Protein AF-A0A963NFA1-F1 (afdb_monomer)

Sequence (67 aa):
NDPEKPMVTSGIRVGTPAMTTRGFKDEEARLTANLLADVLDNPRDEAHIAAVRAKVNALTARFPVYG

Nearest PDB structures (foldseek):
  7ahi-assembly1_2D  TM=5.235E-01  e=1.820E+00  Salmonella enterica subsp. enterica serovar Typhimurium str. LT2
  7ah9-assembly1_3M  TM=4.721E-01  e=4.413E+00  Salmonella enterica subsp. enterica serovar Typhimurium str. LT2
  7ah9-assembly1_2L  TM=4.735E-01  e=5.058E+00  Salmonella enterica subsp. enterica serovar Typhimurium str. LT2
  8axk-assembly1_q  TM=4.830E-01  e=8.724E+00  Shigella flexneri

Foldseek 3Di:
DPPDDPVDDPDDDDDCPQVVLLPDDPVVVVVVVVLVVQCVVPVPPPVSVVVSVVVVVVSVVVRDNPD

Solvent-accessible surface area (backbone atoms only — not comparable to full-atom values): 4261 Å² total; per-residue (Å²): 131,80,90,59,52,94,90,48,67,96,72,85,90,86,80,61,68,70,52,45,74,31,65,49,50,73,67,55,50,52,52,49,52,50,54,49,48,60,38,70,78,43,76,81,42,65,70,59,50,52,52,47,50,51,54,50,50,61,55,46,69,77,37,55,83,76,129

Mean predicted aligned error: 4.01 Å

Secondary structure (DSSP, 8-state):
---S-TTS-S------HHHHHTT--HHHHHHHHHHHHHHHHSTT-HHHHHHHHHHHHHHHHTS-S--

pLDDT: mean 93.88, std 8.39, range [60.16, 98.5]

Radius of gyration: 14.57 Å; Cα contacts (8 Å, |Δi|>4): 24; chains: 1; bounding box: 46×24×28 Å

Structure (mmCIF, N/CA/C/O backbone):
data_AF-A0A963NFA1-F1
#
_entry.id   AF-A0A963NFA1-F1
#
loop_
_atom_site.group_PDB
_atom_site.id
_atom_site.type_symbol
_atom_site.label_atom_id
_atom_site.label_alt_id
_atom_site.label_comp_id
_atom_site.label_asym_id
_atom_site.label_entity_id
_atom_site.label_seq_id
_atom_site.pdbx_PDB_ins_code
_atom_site.Cartn_x
_atom_site.Cartn_y
_atom_site.Cartn_z
_atom_site.occupancy
_atom_site.B_iso_or_equiv
_atom_site.auth_seq_id
_atom_site.auth_comp_id
_atom_site.auth_asym_id
_atom_site.auth_atom_id
_atom_site.pdbx_PDB_model_num
ATOM 1 N N . ASN A 1 1 ? 27.133 7.338 -1.899 1.00 60.16 1 ASN A N 1
ATOM 2 C CA . ASN A 1 1 ? 26.618 8.475 -2.683 1.00 60.16 1 ASN A CA 1
ATOM 3 C C . ASN A 1 1 ? 25.583 7.951 -3.642 1.00 60.16 1 ASN A C 1
ATOM 5 O O . ASN A 1 1 ? 25.903 7.041 -4.393 1.00 60.16 1 ASN A O 1
ATOM 9 N N . ASP A 1 2 ? 24.364 8.469 -3.537 1.00 67.12 2 ASP A N 1
ATOM 10 C CA . ASP A 1 2 ? 23.301 8.227 -4.510 1.00 67.12 2 ASP A CA 1
ATOM 11 C C . ASP A 1 2 ? 23.700 8.925 -5.824 1.00 67.12 2 ASP A C 1
ATOM 13 O O . ASP A 1 2 ? 23.978 10.127 -5.785 1.00 67.12 2 ASP A O 1
ATOM 17 N N . PRO A 1 3 ? 23.864 8.195 -6.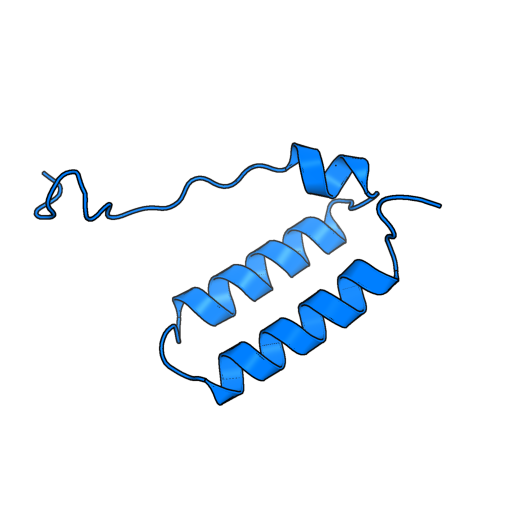942 1.00 79.38 3 PRO A N 1
ATOM 18 C CA . PRO A 1 3 ? 24.292 8.785 -8.209 1.00 79.38 3 PRO A CA 1
ATOM 19 C C . PRO A 1 3 ? 23.197 9.628 -8.878 1.00 79.38 3 PRO A C 1
ATOM 21 O O . PRO A 1 3 ? 23.490 10.345 -9.837 1.00 79.38 3 PRO A O 1
ATOM 24 N N . GLU A 1 4 ? 21.954 9.550 -8.400 1.00 82.31 4 GLU A N 1
ATOM 25 C CA . GLU A 1 4 ? 20.820 10.218 -9.022 1.00 82.31 4 GLU A CA 1
ATOM 26 C C . GLU A 1 4 ? 20.674 11.695 -8.618 1.00 82.31 4 GLU A C 1
ATOM 28 O O . GLU A 1 4 ? 21.167 12.172 -7.591 1.00 82.31 4 GLU A O 1
ATOM 33 N N . LYS A 1 5 ? 20.000 12.468 -9.477 1.00 81.06 5 LYS A N 1
ATOM 34 C CA . LYS A 1 5 ? 19.761 13.904 -9.251 1.00 81.06 5 LYS A CA 1
ATOM 35 C C . LYS A 1 5 ? 18.821 14.102 -8.055 1.00 81.06 5 LYS A C 1
ATOM 37 O O . LYS A 1 5 ? 17.921 13.299 -7.881 1.00 81.06 5 LYS A O 1
ATO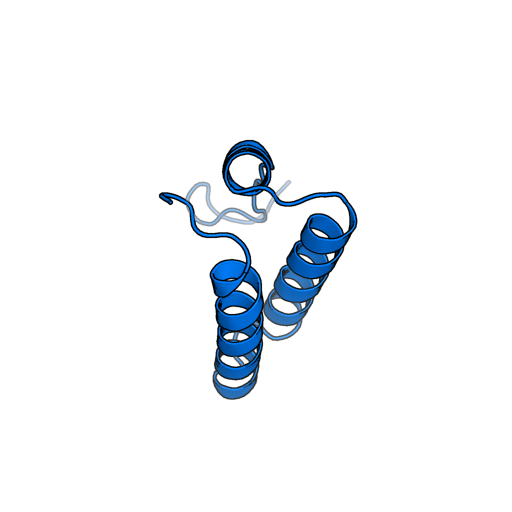M 42 N N . PRO A 1 6 ? 18.861 15.237 -7.331 1.00 79.25 6 PRO A N 1
ATOM 43 C CA . PRO A 1 6 ? 17.916 15.499 -6.233 1.00 79.25 6 PRO A CA 1
ATOM 44 C C . PRO A 1 6 ? 16.428 15.367 -6.610 1.00 79.25 6 PRO A C 1
ATOM 46 O O . PRO A 1 6 ? 15.597 15.069 -5.760 1.00 79.25 6 PRO A O 1
ATOM 49 N N . MET A 1 7 ? 16.098 15.582 -7.889 1.00 85.00 7 MET A N 1
ATOM 50 C CA . MET A 1 7 ? 14.741 15.453 -8.436 1.00 85.00 7 MET A CA 1
ATOM 51 C C . MET A 1 7 ? 14.402 14.035 -8.936 1.00 85.00 7 MET A C 1
ATOM 53 O O . MET A 1 7 ? 13.259 13.780 -9.301 1.00 85.00 7 MET A O 1
ATOM 57 N N . VAL A 1 8 ? 15.380 13.129 -8.977 1.00 82.12 8 VAL A N 1
ATOM 58 C CA . VAL A 1 8 ? 15.238 11.704 -9.293 1.00 82.12 8 VAL A CA 1
ATOM 59 C C . VAL A 1 8 ? 15.696 10.949 -8.051 1.00 82.12 8 VAL A C 1
ATOM 61 O O . VAL A 1 8 ? 16.869 10.684 -7.848 1.00 82.12 8 VAL A O 1
ATOM 64 N N . THR A 1 9 ? 14.772 10.697 -7.136 1.00 85.31 9 THR A N 1
ATOM 65 C CA . THR A 1 9 ? 15.102 10.058 -5.860 1.00 85.31 9 THR A CA 1
ATOM 66 C C . THR A 1 9 ? 15.292 8.553 -6.036 1.00 85.31 9 THR A C 1
ATOM 68 O O . THR A 1 9 ? 14.476 7.922 -6.706 1.00 85.31 9 THR A O 1
ATOM 71 N N . SER A 1 10 ? 16.249 7.948 -5.334 1.00 89.38 10 SER A N 1
ATOM 72 C CA . SER A 1 10 ? 16.454 6.487 -5.340 1.00 89.38 10 SER A CA 1
ATOM 73 C C . SER A 1 10 ? 15.622 5.722 -4.299 1.00 89.38 10 SER A C 1
ATOM 75 O O . SER A 1 10 ? 15.941 4.585 -3.955 1.00 89.38 10 SER A O 1
ATOM 77 N N . GLY A 1 11 ? 14.555 6.320 -3.756 1.00 90.81 11 GLY A N 1
ATOM 78 C CA . GLY A 1 11 ? 13.736 5.673 -2.731 1.00 90.81 11 GLY A CA 1
ATOM 79 C C . GLY A 1 11 ? 12.350 6.280 -2.541 1.00 90.81 11 GLY A C 1
ATOM 80 O O . GLY A 1 11 ? 12.069 7.393 -2.980 1.00 90.81 11 GLY A O 1
ATOM 81 N N . ILE A 1 12 ? 11.491 5.531 -1.84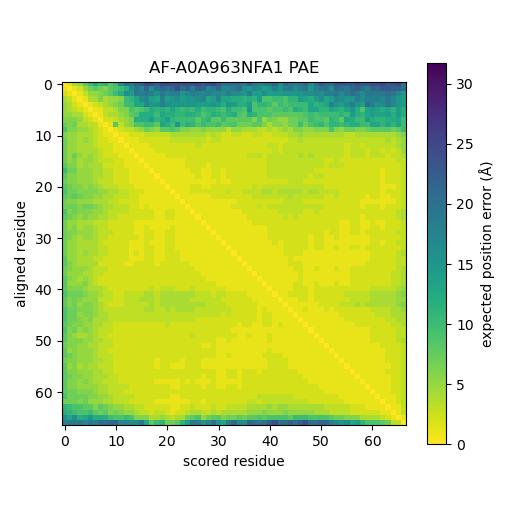5 1.00 94.44 12 ILE A N 1
ATOM 82 C CA . ILE A 1 12 ? 10.123 5.928 -1.496 1.00 94.44 12 ILE A CA 1
ATOM 83 C C . ILE A 1 12 ? 9.932 5.925 0.023 1.00 94.44 12 ILE A C 1
ATOM 85 O O . ILE A 1 12 ? 10.486 5.087 0.734 1.00 94.44 12 ILE A O 1
ATOM 89 N N . ARG A 1 13 ? 9.119 6.854 0.535 1.00 95.94 13 ARG A N 1
ATOM 90 C CA . ARG A 1 13 ? 8.718 6.897 1.948 1.00 95.94 13 ARG A CA 1
ATOM 91 C C . ARG A 1 13 ? 7.286 6.394 2.085 1.00 95.94 13 ARG A C 1
ATOM 93 O O . ARG A 1 13 ? 6.384 6.930 1.451 1.00 95.94 13 ARG A O 1
ATOM 100 N N . VAL A 1 14 ? 7.077 5.407 2.952 1.00 96.44 14 VAL A N 1
ATOM 101 C CA . VAL A 1 14 ? 5.765 4.789 3.197 1.00 96.44 14 VAL A CA 1
ATOM 102 C C . VAL A 1 14 ? 5.286 5.125 4.611 1.00 96.44 14 VAL A C 1
ATOM 104 O O . VAL A 1 14 ? 6.087 5.186 5.543 1.00 96.44 14 VAL A O 1
ATOM 107 N N . GLY A 1 15 ? 3.981 5.363 4.774 1.00 96.81 15 GLY A N 1
ATOM 108 C CA . GLY A 1 15 ? 3.356 5.671 6.060 1.00 96.81 15 GLY A CA 1
ATOM 109 C C . GLY A 1 15 ? 2.033 4.931 6.251 1.00 96.81 15 GLY A C 1
ATOM 110 O O . GLY A 1 15 ? 1.243 4.799 5.321 1.00 96.81 15 GLY A O 1
ATOM 111 N N . THR A 1 16 ? 1.786 4.470 7.474 1.00 97.75 16 THR A N 1
ATOM 112 C CA . THR A 1 16 ? 0.593 3.709 7.870 1.00 97.75 16 THR A CA 1
ATOM 113 C C . THR A 1 16 ? -0.646 4.517 8.313 1.00 97.75 16 THR A C 1
ATOM 115 O O . THR A 1 16 ? -1.732 3.940 8.242 1.00 97.75 16 THR A O 1
ATOM 118 N N . PRO A 1 17 ? -0.583 5.815 8.711 1.00 98.19 17 PRO A N 1
ATOM 119 C CA . PRO A 1 17 ? -1.730 6.494 9.329 1.00 98.19 17 PRO A CA 1
ATOM 120 C C . PRO A 1 17 ? -3.035 6.449 8.526 1.00 98.19 17 PRO A C 1
ATOM 122 O O . PRO A 1 17 ? -4.096 6.182 9.082 1.00 98.19 17 PRO A O 1
ATOM 125 N N . ALA A 1 18 ? -2.978 6.672 7.209 1.00 97.06 18 ALA A N 1
ATOM 126 C CA . ALA A 1 18 ? -4.179 6.699 6.374 1.00 97.06 18 ALA A CA 1
ATOM 127 C C . ALA A 1 18 ? -4.848 5.318 6.264 1.00 97.06 18 ALA A C 1
ATOM 129 O O . ALA A 1 18 ? -6.074 5.216 6.321 1.00 97.06 18 ALA A O 1
ATOM 130 N N . MET A 1 19 ? -4.054 4.249 6.136 1.00 97.31 19 MET A N 1
ATOM 131 C CA . MET A 1 19 ? -4.599 2.895 6.032 1.00 97.31 19 MET A CA 1
ATOM 132 C C . MET A 1 19 ? -5.150 2.391 7.373 1.00 97.31 19 MET A C 1
ATOM 134 O O . MET A 1 19 ? -6.182 1.725 7.400 1.00 97.31 19 MET A O 1
ATOM 138 N N . THR A 1 20 ? -4.540 2.770 8.499 1.00 97.25 20 THR A N 1
ATOM 139 C CA . THR A 1 20 ? -5.083 2.429 9.821 1.00 97.25 20 THR A CA 1
ATOM 140 C C . THR A 1 20 ? -6.374 3.188 10.122 1.00 97.25 20 THR A C 1
ATOM 142 O O . THR A 1 20 ? -7.296 2.598 10.677 1.00 97.25 20 THR A O 1
ATOM 145 N N . THR A 1 21 ? -6.493 4.455 9.700 1.00 97.31 21 THR A N 1
ATOM 146 C CA . THR A 1 21 ? -7.727 5.251 9.865 1.00 97.31 21 THR A CA 1
ATOM 147 C C . THR A 1 21 ? -8.924 4.623 9.154 1.00 97.31 21 THR A C 1
ATOM 149 O O . THR A 1 21 ? -10.018 4.610 9.704 1.00 97.31 21 THR A O 1
ATOM 152 N N . ARG A 1 22 ? -8.724 4.038 7.965 1.00 96.25 22 ARG A N 1
ATOM 153 C CA . ARG A 1 22 ? -9.785 3.315 7.236 1.00 96.25 22 ARG A CA 1
ATOM 154 C C . ARG A 1 22 ? -10.030 1.883 7.734 1.00 96.25 22 ARG A C 1
ATOM 156 O O . ARG A 1 22 ? -10.817 1.164 7.132 1.00 96.25 22 ARG A O 1
ATOM 163 N N . GLY A 1 23 ? -9.344 1.446 8.791 1.00 96.94 23 GLY A N 1
ATOM 164 C CA . GLY A 1 23 ? -9.600 0.164 9.451 1.00 96.94 23 GLY A CA 1
ATOM 165 C C . GLY A 1 23 ? -8.649 -0.984 9.111 1.00 96.94 23 GLY A C 1
ATOM 166 O O . GLY A 1 23 ? -8.884 -2.085 9.605 1.00 96.94 23 GLY A O 1
ATOM 167 N N . PHE A 1 24 ? -7.574 -0.768 8.341 1.00 98.25 24 PHE A N 1
ATOM 168 C CA . PHE A 1 24 ? -6.588 -1.832 8.099 1.00 98.25 24 PHE A CA 1
ATOM 169 C C . PHE A 1 24 ? -5.894 -2.246 9.399 1.00 98.25 24 PHE A C 1
ATOM 171 O O . PHE A 1 24 ? -5.580 -1.405 10.252 1.00 98.25 24 PHE A O 1
ATOM 178 N N . LYS A 1 25 ? -5.619 -3.546 9.515 1.00 98.00 25 LYS A N 1
ATOM 179 C CA . LYS A 1 25 ? -4.817 -4.156 10.576 1.00 98.00 25 LYS A CA 1
ATOM 180 C C . LYS A 1 25 ? -3.579 -4.815 9.964 1.00 98.00 25 LYS A C 1
ATOM 182 O O . LYS A 1 25 ? -3.219 -4.562 8.813 1.00 98.00 25 LYS A O 1
ATOM 187 N N . ASP A 1 26 ? -2.891 -5.625 10.760 1.00 98.06 26 ASP A N 1
ATOM 188 C CA . ASP A 1 26 ? -1.604 -6.218 10.397 1.00 98.06 26 ASP A CA 1
ATOM 189 C C . ASP A 1 26 ? -1.677 -7.065 9.119 1.00 98.06 26 ASP A C 1
ATOM 191 O O . ASP A 1 26 ? -0.745 -7.051 8.315 1.00 98.06 26 ASP A O 1
ATOM 195 N N . GLU A 1 27 ? -2.777 -7.787 8.899 1.00 98.06 27 GLU A N 1
ATOM 196 C CA . GLU A 1 27 ? -2.950 -8.618 7.704 1.00 98.06 27 GLU A CA 1
ATOM 197 C C . GLU A 1 27 ? -3.097 -7.776 6.436 1.00 98.06 27 GLU A C 1
ATOM 199 O O . GLU A 1 27 ? -2.401 -8.022 5.448 1.00 98.06 27 GLU A O 1
ATOM 204 N N . GLU A 1 28 ? -3.929 -6.733 6.462 1.00 98.19 28 GLU A N 1
ATOM 205 C CA . GLU A 1 28 ? -4.087 -5.834 5.318 1.00 98.19 28 GLU A CA 1
ATOM 206 C C . GLU A 1 28 ? -2.821 -5.013 5.057 1.00 98.19 28 GLU A C 1
ATOM 208 O O . GLU A 1 28 ? -2.492 -4.734 3.901 1.00 98.19 28 GLU A O 1
ATOM 213 N N . ALA A 1 29 ? -2.073 -4.661 6.106 1.00 98.19 29 ALA A N 1
ATOM 214 C CA . ALA A 1 29 ? -0.775 -4.009 5.976 1.00 98.19 29 ALA A CA 1
ATOM 215 C C . ALA A 1 29 ? 0.242 -4.912 5.259 1.00 98.19 29 ALA A C 1
ATOM 217 O O . ALA A 1 29 ? 0.897 -4.462 4.317 1.00 98.19 29 ALA A O 1
ATOM 218 N N . ARG A 1 30 ? 0.334 -6.197 5.642 1.00 98.44 30 ARG A N 1
ATOM 219 C CA . ARG A 1 30 ? 1.186 -7.184 4.950 1.00 98.44 30 ARG A CA 1
ATOM 220 C C . ARG A 1 30 ? 0.767 -7.364 3.495 1.00 98.44 30 ARG A C 1
ATOM 222 O O . ARG A 1 30 ? 1.617 -7.344 2.611 1.00 98.44 30 ARG A O 1
ATOM 229 N N . LEU A 1 31 ? -0.535 -7.490 3.235 1.00 98.06 31 LEU A N 1
ATOM 230 C CA . LEU A 1 31 ? -1.049 -7.611 1.871 1.00 98.06 31 LEU A CA 1
ATOM 231 C C . LEU A 1 31 ? -0.688 -6.379 1.031 1.00 98.06 31 LEU A C 1
ATOM 233 O O . LEU A 1 31 ? -0.214 -6.521 -0.090 1.00 98.06 31 LEU A O 1
ATOM 237 N N . THR A 1 32 ? -0.855 -5.179 1.586 1.00 98.12 32 THR A N 1
ATOM 238 C CA . THR A 1 32 ? -0.492 -3.9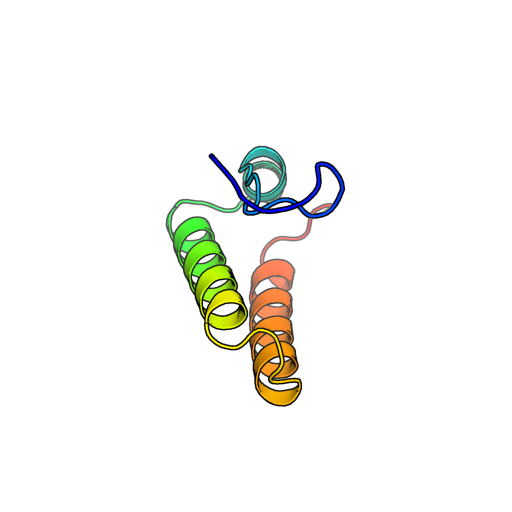25 0.911 1.00 98.12 32 THR A CA 1
ATOM 239 C C . THR A 1 32 ? 1.004 -3.867 0.598 1.00 98.12 32 THR A C 1
ATOM 241 O O . THR A 1 32 ? 1.376 -3.464 -0.502 1.00 98.12 32 THR A O 1
ATOM 244 N N . ALA A 1 33 ? 1.863 -4.309 1.522 1.00 98.06 33 ALA A N 1
ATOM 245 C CA . ALA A 1 33 ? 3.306 -4.376 1.298 1.00 98.06 33 ALA A CA 1
ATOM 246 C C . ALA A 1 33 ? 3.681 -5.356 0.171 1.00 98.06 33 ALA A C 1
ATOM 248 O O . ALA A 1 33 ? 4.514 -5.021 -0.667 1.00 98.06 33 ALA A O 1
ATOM 249 N N . ASN A 1 34 ? 3.026 -6.519 0.096 1.00 98.44 34 ASN A N 1
ATOM 250 C CA . ASN A 1 34 ? 3.242 -7.476 -0.994 1.00 98.44 34 ASN A CA 1
ATOM 251 C C . ASN A 1 34 ? 2.781 -6.912 -2.346 1.00 98.44 34 ASN A C 1
ATOM 253 O O . ASN A 1 34 ? 3.501 -7.018 -3.328 1.00 98.44 34 ASN A O 1
ATOM 257 N N . LEU A 1 35 ? 1.623 -6.245 -2.394 1.00 98.31 35 LEU A N 1
ATOM 258 C CA . LEU A 1 35 ? 1.135 -5.594 -3.617 1.00 98.31 35 LEU A CA 1
ATOM 259 C C . LEU A 1 35 ? 2.063 -4.461 -4.085 1.00 98.31 35 LEU A C 1
ATOM 261 O O . LEU A 1 35 ? 2.200 -4.233 -5.284 1.00 98.31 35 LEU A O 1
ATOM 265 N N . LEU A 1 36 ? 2.701 -3.749 -3.150 1.00 98.06 36 LEU A N 1
ATOM 266 C CA . LEU A 1 36 ? 3.737 -2.766 -3.465 1.00 98.06 36 LEU A CA 1
ATOM 267 C C . LEU A 1 36 ? 4.977 -3.443 -4.065 1.00 98.06 36 LEU A C 1
ATOM 269 O O . LEU A 1 36 ? 5.460 -2.990 -5.100 1.00 98.06 36 LEU A O 1
ATOM 273 N N . ALA A 1 37 ? 5.467 -4.520 -3.442 1.00 97.88 37 ALA A N 1
ATOM 274 C CA . ALA A 1 37 ? 6.618 -5.281 -3.929 1.00 97.88 37 ALA A CA 1
ATOM 275 C C . ALA A 1 37 ? 6.372 -5.856 -5.334 1.00 97.88 37 ALA A C 1
ATOM 277 O O . ALA A 1 37 ? 7.199 -5.653 -6.218 1.00 97.88 37 ALA A O 1
ATOM 278 N N . ASP A 1 38 ? 5.189 -6.433 -5.572 1.00 97.75 38 ASP A N 1
ATOM 279 C CA . ASP A 1 38 ? 4.770 -6.952 -6.879 1.00 97.75 38 ASP A CA 1
ATOM 280 C C . ASP A 1 38 ? 4.964 -5.906 -7.995 1.00 97.75 38 ASP A C 1
ATOM 282 O O . ASP A 1 38 ? 5.413 -6.239 -9.093 1.00 97.75 38 ASP A O 1
ATOM 286 N N . VAL A 1 39 ? 4.623 -4.637 -7.738 1.00 98.12 39 VAL A N 1
ATOM 287 C CA . VAL A 1 39 ? 4.779 -3.545 -8.716 1.00 98.12 39 VAL A CA 1
ATOM 288 C C . VAL A 1 39 ? 6.233 -3.104 -8.843 1.00 98.12 39 VAL A C 1
ATOM 290 O O . VAL A 1 39 ? 6.673 -2.810 -9.950 1.00 98.12 39 VAL A O 1
ATOM 293 N N . LEU A 1 40 ? 6.980 -3.044 -7.740 1.00 96.88 40 LEU A N 1
ATOM 294 C CA . LEU A 1 40 ? 8.393 -2.656 -7.763 1.00 96.88 40 LEU A CA 1
ATOM 295 C C . LEU A 1 40 ? 9.261 -3.659 -8.537 1.00 96.88 40 LEU A C 1
ATOM 297 O O . LEU A 1 40 ? 10.205 -3.232 -9.199 1.00 96.88 40 LEU A O 1
ATOM 301 N N . ASP A 1 41 ? 8.912 -4.947 -8.507 1.00 97.38 41 ASP A N 1
ATOM 302 C CA . ASP A 1 41 ? 9.616 -5.999 -9.250 1.00 97.38 41 ASP A CA 1
ATOM 303 C C . ASP A 1 41 ? 9.348 -5.928 -10.763 1.00 97.38 41 ASP A C 1
ATOM 305 O O . ASP A 1 41 ? 10.235 -6.218 -11.565 1.00 97.38 41 ASP A O 1
ATOM 309 N N . ASN A 1 42 ? 8.147 -5.500 -11.174 1.00 96.31 42 ASN A N 1
ATOM 310 C CA . ASN A 1 42 ? 7.751 -5.388 -12.585 1.00 96.31 42 ASN A CA 1
ATOM 311 C C . ASN A 1 42 ? 7.085 -4.029 -12.898 1.00 96.31 42 ASN A C 1
AT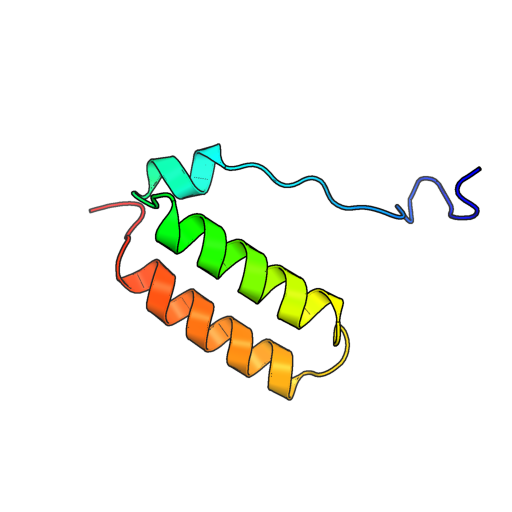OM 313 O O . ASN A 1 42 ? 5.918 -3.976 -13.295 1.00 96.31 42 ASN A O 1
ATO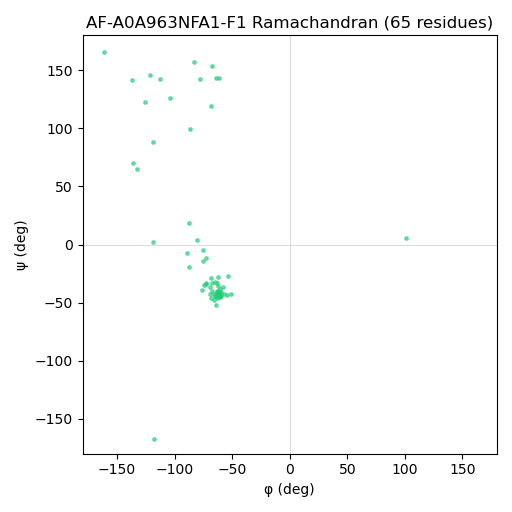M 317 N N . PRO A 1 43 ? 7.813 -2.900 -12.785 1.00 95.62 43 PRO A N 1
ATOM 318 C CA . PRO A 1 43 ? 7.217 -1.558 -12.774 1.00 95.62 43 PRO A CA 1
ATOM 319 C C . PRO A 1 43 ? 6.748 -1.059 -14.147 1.00 95.62 43 PRO A C 1
ATOM 321 O O . PRO A 1 43 ? 6.193 0.034 -14.248 1.00 95.62 43 PRO A O 1
ATOM 324 N N . ARG A 1 44 ? 7.005 -1.820 -15.217 1.00 97.69 44 ARG A N 1
ATOM 325 C CA . ARG A 1 44 ? 6.647 -1.480 -16.606 1.00 97.69 44 ARG A CA 1
ATOM 326 C C . ARG A 1 44 ? 5.694 -2.489 -17.250 1.00 97.69 44 ARG A C 1
ATOM 328 O O . ARG A 1 44 ? 5.371 -2.340 -18.423 1.00 97.69 44 ARG A O 1
ATOM 335 N N . ASP A 1 45 ? 5.262 -3.505 -16.508 1.00 98.00 45 ASP A N 1
ATOM 336 C CA . ASP A 1 45 ? 4.276 -4.469 -16.988 1.00 98.00 45 ASP A CA 1
ATOM 337 C C . ASP A 1 45 ? 2.865 -3.935 -16.710 1.00 98.00 45 ASP A C 1
ATOM 339 O O . ASP A 1 45 ? 2.345 -4.009 -15.594 1.00 98.00 45 ASP A O 1
ATOM 343 N N . GLU A 1 46 ? 2.242 -3.355 -17.735 1.00 97.81 46 GLU A N 1
ATOM 344 C CA . GLU A 1 46 ? 0.913 -2.748 -17.624 1.00 97.81 46 GLU A CA 1
ATOM 345 C C . GLU A 1 46 ? -0.177 -3.757 -17.240 1.00 97.81 46 GLU A C 1
ATOM 347 O O . GLU A 1 46 ? -1.095 -3.416 -16.487 1.00 97.81 46 GLU A O 1
ATOM 352 N N . ALA A 1 47 ? -0.077 -5.000 -17.722 1.00 97.94 47 ALA A N 1
ATOM 353 C CA . ALA A 1 47 ? -1.048 -6.045 -17.420 1.00 97.94 47 ALA A CA 1
ATOM 354 C C . ALA A 1 47 ? -0.944 -6.464 -15.949 1.00 97.94 47 ALA A C 1
ATOM 356 O O . ALA A 1 47 ? -1.960 -6.575 -15.253 1.00 97.94 47 ALA A O 1
ATOM 357 N N . HIS A 1 48 ? 0.281 -6.613 -15.447 1.00 97.38 48 HIS A N 1
ATOM 358 C CA . HIS A 1 48 ? 0.538 -6.887 -14.035 1.00 97.38 48 HIS A CA 1
ATOM 359 C C . HIS A 1 48 ? 0.077 -5.737 -13.131 1.00 97.38 48 HIS A C 1
ATOM 361 O O . HIS A 1 48 ? -0.630 -5.963 -12.147 1.00 97.38 48 HIS A O 1
ATOM 367 N N . ILE A 1 49 ? 0.369 -4.486 -13.501 1.00 98.44 49 ILE A N 1
ATOM 368 C CA . ILE A 1 49 ? -0.105 -3.299 -12.772 1.00 98.44 49 ILE A CA 1
ATOM 369 C C . ILE A 1 49 ? -1.639 -3.260 -12.725 1.00 98.44 49 ILE A C 1
ATOM 371 O O . ILE A 1 49 ? -2.221 -2.950 -11.680 1.00 98.44 49 ILE A O 1
ATOM 375 N N . ALA A 1 50 ? -2.318 -3.596 -13.826 1.00 98.38 50 ALA A N 1
ATOM 376 C CA . ALA A 1 50 ? -3.777 -3.678 -13.860 1.00 98.38 50 ALA A CA 1
ATOM 377 C C . ALA A 1 50 ? -4.316 -4.772 -12.919 1.00 98.38 50 ALA A C 1
ATOM 379 O O . ALA A 1 50 ? -5.295 -4.538 -12.202 1.00 98.38 50 ALA A O 1
ATOM 380 N N . ALA A 1 51 ? -3.653 -5.929 -12.853 1.00 98.25 51 ALA A N 1
ATOM 381 C CA . ALA A 1 51 ? -4.008 -7.004 -11.930 1.00 98.25 51 ALA A CA 1
ATOM 382 C C . ALA A 1 51 ? -3.812 -6.597 -10.457 1.00 98.25 51 ALA A C 1
ATOM 384 O O . ALA A 1 51 ? -4.703 -6.817 -9.632 1.00 98.25 51 ALA A O 1
ATOM 385 N N . VAL A 1 52 ? -2.693 -5.948 -10.114 1.00 98.44 52 VAL A N 1
ATOM 386 C CA . VAL A 1 52 ? -2.457 -5.405 -8.764 1.00 98.44 52 VAL A CA 1
ATO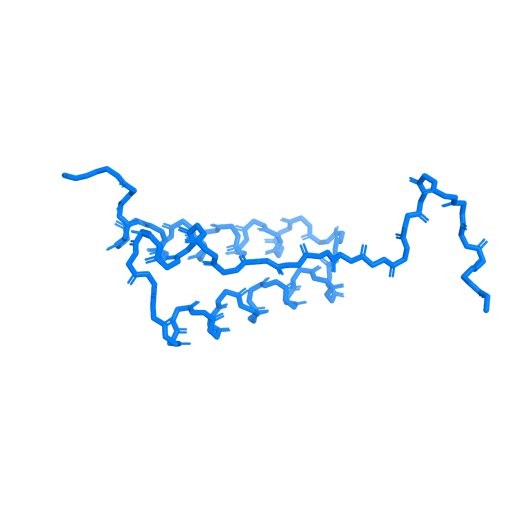M 387 C C . VAL A 1 52 ? -3.519 -4.365 -8.406 1.00 98.44 52 VAL A C 1
ATOM 389 O O . VAL A 1 52 ? -4.093 -4.420 -7.316 1.00 98.44 52 VAL A O 1
ATOM 392 N N . ARG A 1 53 ? -3.863 -3.464 -9.334 1.00 98.44 53 ARG A N 1
ATOM 393 C CA . ARG A 1 53 ? -4.925 -2.464 -9.137 1.00 98.44 53 ARG A CA 1
ATOM 394 C C . ARG A 1 53 ? -6.268 -3.114 -8.801 1.00 98.44 53 ARG A C 1
ATOM 396 O O . ARG A 1 53 ? -6.956 -2.644 -7.897 1.00 98.44 53 ARG A O 1
ATOM 403 N N . ALA A 1 54 ? -6.633 -4.204 -9.475 1.00 98.50 54 ALA A N 1
ATOM 404 C CA . ALA A 1 54 ? -7.859 -4.940 -9.171 1.00 98.50 54 ALA A CA 1
ATOM 405 C C . ALA A 1 54 ? -7.852 -5.515 -7.740 1.00 98.50 54 ALA A C 1
ATOM 407 O O . ALA A 1 54 ? -8.845 -5.384 -7.022 1.00 98.50 54 ALA A O 1
ATOM 408 N N . LYS A 1 55 ? -6.720 -6.075 -7.289 1.00 98.38 55 LYS A N 1
ATOM 409 C CA . LYS A 1 55 ? -6.551 -6.569 -5.908 1.00 98.38 55 LYS A CA 1
ATOM 410 C C . LYS A 1 55 ? -6.672 -5.437 -4.878 1.00 98.38 55 LYS A C 1
ATOM 412 O O . LYS A 1 55 ? -7.359 -5.601 -3.871 1.00 98.38 55 LYS A O 1
ATOM 417 N N . VAL A 1 56 ? -6.066 -4.275 -5.145 1.00 98.31 56 VAL A N 1
ATOM 418 C CA . VAL A 1 56 ? -6.183 -3.078 -4.290 1.00 98.31 56 VAL A CA 1
ATOM 419 C C . VAL A 1 56 ? -7.636 -2.609 -4.195 1.00 98.31 56 VAL A C 1
ATOM 421 O O . VAL A 1 56 ? -8.116 -2.323 -3.098 1.00 98.31 56 VAL A O 1
ATOM 424 N N . ASN A 1 57 ? -8.365 -2.563 -5.311 1.00 98.00 57 ASN A N 1
ATOM 425 C CA . ASN A 1 57 ? -9.779 -2.178 -5.319 1.00 98.00 57 ASN A CA 1
ATO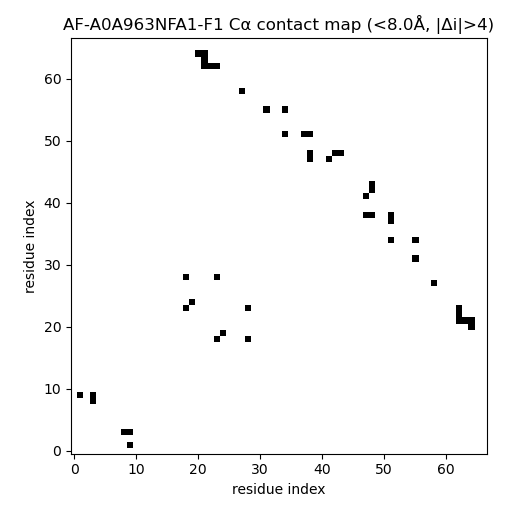M 426 C C . ASN A 1 57 ? -10.637 -3.142 -4.488 1.00 98.00 57 ASN A C 1
ATOM 428 O O . ASN A 1 57 ? -11.437 -2.700 -3.667 1.00 98.00 57 ASN A O 1
ATOM 432 N N . ALA A 1 58 ? -10.431 -4.453 -4.640 1.00 97.81 58 ALA A N 1
ATOM 433 C CA . ALA A 1 58 ? -11.133 -5.457 -3.843 1.00 97.81 58 ALA A CA 1
ATOM 434 C C . ALA A 1 58 ? -10.836 -5.322 -2.339 1.00 97.81 58 ALA A C 1
ATOM 436 O O . ALA A 1 58 ? -11.746 -5.419 -1.515 1.00 97.81 58 ALA A O 1
ATOM 437 N N . LEU A 1 59 ? -9.577 -5.056 -1.972 1.00 97.31 59 LEU A N 1
ATOM 438 C CA . LEU A 1 59 ? -9.185 -4.819 -0.584 1.00 97.31 59 LEU A CA 1
ATOM 439 C C . LEU A 1 59 ? -9.854 -3.557 -0.028 1.00 97.31 59 LEU A C 1
ATOM 441 O O . LEU A 1 59 ? -10.494 -3.594 1.015 1.00 97.31 59 LEU A O 1
ATOM 445 N N . THR A 1 60 ? -9.736 -2.439 -0.735 1.00 97.00 60 THR A N 1
ATOM 446 C CA . THR A 1 60 ? -10.231 -1.137 -0.272 1.00 97.00 60 THR A CA 1
ATOM 447 C C . THR A 1 60 ? -11.754 -1.044 -0.211 1.00 97.00 60 THR A C 1
ATOM 449 O O . THR A 1 60 ? -12.264 -0.335 0.655 1.00 97.00 60 THR A O 1
ATOM 452 N N . ALA A 1 61 ? -12.481 -1.791 -1.048 1.00 96.56 61 ALA A N 1
ATOM 453 C CA . ALA A 1 61 ? -13.942 -1.883 -0.995 1.00 96.56 61 ALA A CA 1
ATOM 454 C C . ALA A 1 61 ? -14.463 -2.471 0.331 1.00 96.56 61 ALA A C 1
ATOM 456 O O . ALA A 1 61 ? -15.557 -2.126 0.766 1.00 96.56 61 ALA A O 1
ATOM 457 N N . ARG A 1 62 ? -13.669 -3.315 1.006 1.00 96.50 62 ARG A N 1
ATOM 458 C CA . ARG A 1 62 ? -14.000 -3.878 2.329 1.00 96.50 62 ARG A CA 1
ATOM 459 C C . ARG A 1 62 ? -13.825 -2.874 3.477 1.00 96.50 62 ARG A C 1
ATOM 461 O O . ARG A 1 62 ? -14.299 -3.129 4.577 1.00 96.50 62 ARG A O 1
ATOM 468 N N . PHE A 1 63 ? -13.137 -1.760 3.223 1.00 96.25 63 PHE A N 1
ATOM 469 C CA . PHE A 1 63 ? -12.712 -0.773 4.218 1.00 96.25 63 PHE A CA 1
ATOM 470 C C . PHE A 1 63 ? -12.975 0.651 3.693 1.00 96.25 63 PHE A C 1
ATOM 472 O O . PHE A 1 63 ? -12.024 1.351 3.298 1.00 96.25 63 PHE A O 1
ATOM 479 N N . PRO A 1 64 ? -14.251 1.072 3.596 1.00 94.12 64 PRO A N 1
ATOM 480 C CA . PRO A 1 64 ? -14.599 2.413 3.140 1.00 94.12 64 PRO A CA 1
ATOM 481 C C . PRO A 1 64 ? -14.014 3.472 4.084 1.00 94.12 64 PRO A C 1
ATOM 483 O O . PRO A 1 64 ? -13.941 3.277 5.292 1.00 94.12 64 PRO A O 1
ATOM 486 N N . VAL A 1 65 ? -13.567 4.598 3.522 1.00 92.56 65 VAL A N 1
ATOM 487 C CA . VAL A 1 65 ? -12.985 5.705 4.310 1.00 92.56 65 VAL A CA 1
ATOM 488 C C . VAL A 1 65 ? -14.072 6.486 5.049 1.00 92.56 65 VAL A C 1
ATOM 490 O O . VAL A 1 65 ? -13.852 6.948 6.164 1.00 92.56 65 VAL A O 1
ATOM 493 N N . TYR A 1 66 ? -15.239 6.609 4.421 1.00 86.25 66 TYR A N 1
ATOM 494 C CA . TYR A 1 66 ? -16.423 7.244 4.976 1.00 86.25 66 TYR A CA 1
ATOM 495 C C . TYR A 1 66 ? -17.561 6.235 4.880 1.00 86.25 66 TYR A C 1
ATOM 497 O O . TYR A 1 66 ? -17.841 5.722 3.794 1.00 86.25 66 TYR A O 1
ATOM 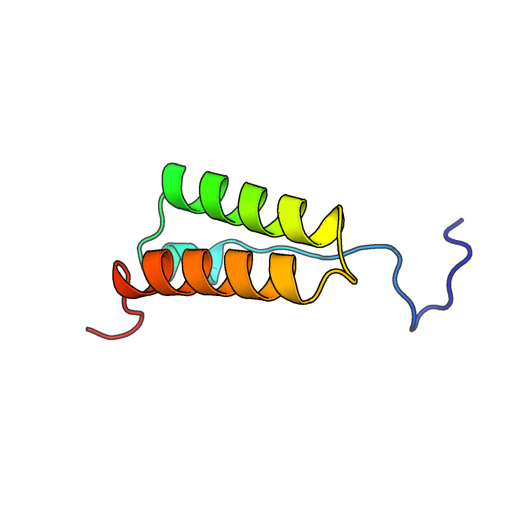505 N N . GLY A 1 67 ? -18.160 5.930 6.020 1.00 62.09 67 GLY A N 1
ATOM 506 C CA . GLY A 1 67 ? -19.325 5.073 6.181 1.00 62.09 67 GLY A CA 1
ATOM 507 C C . GLY A 1 67 ? -20.178 5.617 7.308 1.00 62.09 67 GLY A C 1
ATOM 508 O O . GLY A 1 67 ? -19.598 6.299 8.186 1.00 62.09 67 GLY A O 1
#